Protein AF-0000000066328404 (afdb_homodimer)

Foldseek 3Di:
DVVVVVVVVVVVVVVVVVVVVVVVVVVVVVVVVVVVVVVVVVVVVVVVVVVVVVVVVVVVVVVVVVVVCVVVVVVD/DVVVVVVVVVVVVVVVVVVVVVVVVVVVVVVVVVVVVVVVVVVVVVVVVVVVVVVVVVVVVVVVVVVVVVVVVVVD

Structure (mmCIF, N/CA/C/O backbone):
data_AF-0000000066328404-model_v1
#
loop_
_entity.id
_entity.type
_entity.pdbx_description
1 polymer 'DUF904 domain-containing protein'
#
loop_
_atom_site.group_PDB
_atom_site.id
_atom_site.type_symbol
_atom_site.label_atom_id
_atom_site.label_alt_id
_atom_site.label_comp_id
_atom_site.label_asym_id
_atom_site.label_entity_id
_atom_site.label_seq_id
_atom_site.pdbx_PDB_ins_code
_atom_site.Cartn_x
_atom_site.Cartn_y
_atom_site.Cartn_z
_atom_site.occupancy
_atom_site.B_iso_or_equiv
_atom_site.auth_seq_id
_atom_site.auth_comp_id
_atom_site.auth_asym_id
_atom_site.auth_atom_id
_atom_site.pdbx_PDB_model_num
ATOM 1 N N . MET A 1 1 ? 5.953 53.781 26.922 1 71.31 1 MET A N 1
ATOM 2 C CA . MET A 1 1 ? 5.375 53.75 25.578 1 71.31 1 MET A CA 1
ATOM 3 C C . MET A 1 1 ? 6.254 52.938 24.625 1 71.31 1 MET A C 1
ATOM 5 O O . MET A 1 1 ? 5.766 52.062 23.922 1 71.31 1 MET A O 1
ATOM 9 N N . MET A 1 2 ? 7.602 53 24.656 1 80.44 2 MET A N 1
ATOM 10 C CA . MET A 1 2 ? 8.539 52.312 23.766 1 80.44 2 MET A CA 1
ATOM 11 C C . MET A 1 2 ? 8.555 50.812 24.047 1 80.44 2 MET A C 1
ATOM 13 O O . MET A 1 2 ? 8.57 50 23.109 1 80.44 2 MET A O 1
ATOM 17 N N . GLN A 1 3 ? 8.359 50.438 25.281 1 86.38 3 GLN A N 1
ATOM 18 C CA . GLN A 1 3 ? 8.398 49.031 25.672 1 86.38 3 GLN A CA 1
ATOM 19 C C . GLN A 1 3 ? 7.168 48.281 25.172 1 86.38 3 GLN A C 1
ATOM 21 O O . GLN A 1 3 ? 7.27 47.125 24.734 1 86.38 3 GLN A O 1
ATOM 26 N N . SER A 1 4 ? 6.113 49.062 25.094 1 86.69 4 SER A N 1
ATOM 27 C CA . SER A 1 4 ? 4.859 48.469 24.656 1 86.69 4 SER A CA 1
ATOM 28 C C . SER A 1 4 ? 4.859 48.25 23.141 1 86.69 4 SER A C 1
ATOM 30 O O . SER A 1 4 ? 4.363 47.219 22.672 1 86.69 4 SER A O 1
ATOM 32 N N . LEU A 1 5 ? 5.422 49.125 22.469 1 89.12 5 LEU A N 1
ATOM 33 C CA . LEU A 1 5 ? 5.512 49 21.016 1 89.12 5 LEU A CA 1
ATOM 34 C C . LEU A 1 5 ? 6.418 47.844 20.625 1 89.12 5 LEU A C 1
ATOM 36 O O . LEU A 1 5 ? 6.133 47.125 19.656 1 89.12 5 LEU A O 1
ATOM 40 N N . SER A 1 6 ? 7.492 47.625 21.391 1 90.25 6 SER A N 1
ATOM 41 C CA . SER A 1 6 ? 8.414 46.5 21.172 1 90.25 6 SER A CA 1
ATOM 42 C C . SER A 1 6 ? 7.73 45.156 21.391 1 90.25 6 SER A C 1
ATOM 44 O O . SER A 1 6 ? 7.895 44.25 20.594 1 90.25 6 SER A O 1
ATOM 46 N N . LEU A 1 7 ? 6.934 45.094 22.438 1 94.75 7 LEU A N 1
ATOM 47 C CA . LEU A 1 7 ? 6.207 43.844 22.75 1 94.75 7 LEU A CA 1
ATOM 48 C C . LEU A 1 7 ? 5.16 43.562 21.688 1 94.75 7 LEU A C 1
ATOM 50 O O . LEU A 1 7 ? 4.957 42.406 21.328 1 94.75 7 LEU A O 1
ATOM 54 N N . LEU A 1 8 ? 4.5 44.625 21.188 1 93.5 8 LEU A N 1
ATOM 55 C CA . LEU A 1 8 ? 3.514 44.469 20.125 1 93.5 8 LEU A CA 1
ATOM 56 C C . LEU A 1 8 ? 4.16 43.938 18.844 1 93.5 8 LEU A C 1
ATOM 58 O O . LEU A 1 8 ? 3.588 43.062 18.188 1 93.5 8 LEU A O 1
ATOM 62 N N . ASN A 1 9 ? 5.332 44.406 18.547 1 95.5 9 ASN A N 1
ATOM 63 C CA . ASN A 1 9 ? 6.07 43.938 17.375 1 95.5 9 ASN A CA 1
ATOM 64 C C . ASN A 1 9 ? 6.477 42.469 17.531 1 95.5 9 ASN A C 1
ATOM 66 O O . ASN A 1 9 ? 6.387 41.688 16.578 1 95.5 9 ASN A O 1
ATOM 70 N N . GLN A 1 10 ? 6.891 42.125 18.734 1 96.75 10 GLN A N 1
ATOM 71 C CA . GLN A 1 10 ? 7.277 40.75 19.016 1 96.75 10 GLN A CA 1
ATOM 72 C C . GLN A 1 10 ? 6.074 39.812 18.922 1 96.75 10 GLN A C 1
ATOM 74 O O . GLN A 1 10 ? 6.188 38.688 18.391 1 96.75 10 GLN A O 1
ATOM 79 N N . LEU A 1 11 ? 4.969 40.281 19.453 1 96.62 11 LEU A N 1
ATOM 80 C CA . LEU A 1 11 ? 3.732 39.5 19.359 1 96.62 11 LEU A CA 1
ATOM 81 C C . LEU A 1 11 ? 3.342 39.281 17.891 1 96.62 11 LEU A C 1
ATOM 83 O O . LEU A 1 11 ? 2.979 38.156 17.5 1 96.62 11 LEU A O 1
ATOM 87 N N . GLY A 1 12 ? 3.381 40.312 17.125 1 96.88 12 GLY A N 1
ATOM 88 C CA . GLY A 1 12 ? 3.115 40.219 15.695 1 96.88 12 GLY A CA 1
ATOM 89 C C . GLY A 1 12 ? 3.982 39.188 15 1 96.88 12 GLY A C 1
ATOM 90 O O . GLY A 1 12 ? 3.48 38.375 14.227 1 96.88 12 GLY A O 1
ATOM 91 N N . ALA A 1 13 ? 5.258 39.156 15.312 1 97.75 13 ALA A N 1
ATOM 92 C CA . ALA A 1 13 ? 6.199 38.188 14.734 1 97.75 13 ALA A CA 1
ATOM 93 C C . ALA A 1 13 ? 5.852 36.781 15.133 1 97.75 13 ALA A C 1
ATOM 95 O O . ALA A 1 13 ? 5.949 35.844 14.32 1 97.75 13 ALA A O 1
ATOM 96 N N . LYS A 1 14 ? 5.449 36.562 16.375 1 98.25 14 LYS A N 1
ATOM 97 C CA . LYS A 1 14 ? 5.082 35.219 16.859 1 98.25 14 LYS A CA 1
ATOM 98 C C . LYS A 1 14 ? 3.807 34.719 16.188 1 98.25 14 LYS A C 1
ATOM 100 O O . LYS A 1 14 ? 3.68 33.531 15.898 1 98.25 14 LYS A O 1
ATOM 105 N N . ILE A 1 15 ? 2.834 35.625 15.945 1 98.5 15 ILE A N 1
ATOM 106 C CA . ILE A 1 15 ? 1.614 35.281 15.227 1 98.5 15 ILE A CA 1
ATOM 107 C C . ILE A 1 15 ? 1.955 34.875 13.789 1 98.5 15 ILE A C 1
ATOM 109 O O . ILE A 1 15 ? 1.427 33.875 13.273 1 98.5 15 ILE A O 1
ATOM 113 N N . ASP A 1 16 ? 2.84 35.562 13.172 1 98.19 16 ASP A N 1
ATOM 114 C CA . ASP A 1 16 ? 3.287 35.219 11.828 1 98.19 16 ASP A CA 1
ATOM 115 C C . ASP A 1 16 ? 3.9 33.844 11.805 1 98.19 16 ASP A C 1
ATOM 117 O O . ASP A 1 16 ? 3.674 33.062 10.859 1 98.19 16 ASP A O 1
ATOM 121 N N . GLU A 1 17 ? 4.66 33.5 12.789 1 98.5 17 GLU A N 1
ATOM 122 C CA . GLU A 1 17 ? 5.262 32.156 12.906 1 98.5 17 GLU A CA 1
ATOM 123 C C . GLU A 1 17 ? 4.195 31.078 13.008 1 98.5 17 GLU A C 1
ATOM 125 O O . GLU A 1 17 ? 4.324 30.016 12.406 1 98.5 17 GLU A O 1
ATOM 130 N N . LEU A 1 18 ? 3.154 31.297 13.773 1 98.62 18 LEU A N 1
ATOM 131 C CA . LEU A 1 18 ? 2.049 30.359 13.898 1 98.62 18 LEU A CA 1
ATOM 132 C C . LEU A 1 18 ? 1.368 30.141 12.555 1 98.62 18 LEU A C 1
ATOM 134 O O . LEU A 1 18 ? 1.076 29 12.18 1 98.62 18 LEU A O 1
ATOM 138 N N . ILE A 1 19 ? 1.145 31.188 11.828 1 98.62 19 ILE A N 1
ATOM 139 C CA . ILE A 1 19 ? 0.487 31.125 10.523 1 98.62 19 ILE A CA 1
ATOM 140 C C . ILE A 1 19 ? 1.339 30.328 9.547 1 98.62 19 ILE A C 1
ATOM 142 O O . ILE A 1 19 ? 0.822 29.469 8.812 1 98.62 19 ILE A O 1
ATOM 146 N N . GLU A 1 20 ? 2.605 30.547 9.57 1 98.62 20 GLU A N 1
ATOM 147 C CA . GLU A 1 20 ? 3.52 29.812 8.703 1 98.62 20 GLU A CA 1
ATOM 148 C C . GLU A 1 20 ? 3.525 28.328 9.039 1 98.62 20 GLU A C 1
ATOM 150 O O . GLU A 1 20 ? 3.564 27.484 8.148 1 98.62 20 GLU A O 1
ATOM 155 N N . LYS A 1 21 ? 3.473 27.984 10.266 1 98.75 21 LYS A N 1
ATOM 156 C CA . LYS A 1 21 ? 3.439 26.594 10.703 1 98.75 21 LYS A CA 1
ATOM 157 C C . LYS A 1 21 ? 2.174 25.891 10.211 1 98.75 21 LYS A C 1
ATOM 159 O O . LYS A 1 21 ? 2.23 24.75 9.727 1 98.75 21 LYS A O 1
ATOM 164 N N . ILE A 1 22 ? 1.142 26.562 10.328 1 98.75 22 ILE A N 1
ATOM 165 C CA . ILE A 1 22 ? -0.14 26.031 9.875 1 98.75 22 ILE A CA 1
ATOM 166 C C . ILE A 1 22 ? -0.08 25.734 8.383 1 98.75 22 ILE A C 1
ATOM 168 O O . ILE A 1 22 ? -0.511 24.672 7.934 1 98.75 22 ILE A O 1
ATOM 172 N N . LYS A 1 23 ? 0.459 26.641 7.641 1 98.75 23 LYS A N 1
ATOM 173 C CA . LYS A 1 23 ? 0.566 26.484 6.191 1 98.75 23 LYS A CA 1
ATOM 174 C C . LYS A 1 23 ? 1.46 25.297 5.832 1 98.75 23 LYS A C 1
ATOM 176 O O . LYS A 1 23 ? 1.129 24.516 4.941 1 98.75 23 LYS A O 1
ATOM 181 N N . LYS A 1 24 ? 2.531 25.203 6.496 1 98.75 24 LYS A N 1
ATOM 182 C CA . LYS A 1 24 ? 3.463 24.109 6.262 1 98.75 24 LYS A CA 1
ATOM 183 C C . LYS A 1 24 ? 2.814 22.75 6.574 1 98.75 24 LYS A C 1
ATOM 185 O O . LYS A 1 24 ? 2.961 21.797 5.812 1 98.75 24 LYS A O 1
ATOM 190 N N . GLN A 1 25 ? 2.137 22.703 7.699 1 98.5 25 GLN A N 1
ATOM 191 C CA . GLN A 1 25 ? 1.449 21.469 8.094 1 98.5 25 GLN A CA 1
ATOM 192 C C . GLN A 1 25 ? 0.358 21.109 7.09 1 98.5 25 GLN A C 1
ATOM 194 O O . GLN A 1 25 ? 0.14 19.922 6.801 1 98.5 25 GLN A O 1
ATOM 199 N N . GLU A 1 26 ? -0.287 22.109 6.59 1 98.56 26 GLU A N 1
ATOM 200 C CA . GLU A 1 26 ? -1.32 21.891 5.582 1 98.56 26 GLU A CA 1
ATOM 201 C C . GLU A 1 26 ? -0.729 21.281 4.312 1 98.56 26 GLU A C 1
ATOM 203 O O . GLU A 1 26 ? -1.31 20.359 3.729 1 98.56 26 GLU A O 1
ATOM 208 N N . GLU A 1 27 ? 0.4 21.766 3.916 1 98.62 27 GLU A N 1
ATOM 209 C CA . GLU A 1 27 ? 1.091 21.234 2.744 1 98.62 27 GLU A CA 1
ATOM 210 C C . GLU A 1 27 ? 1.524 19.781 2.965 1 98.62 27 GLU A C 1
ATOM 212 O O . GLU A 1 27 ? 1.359 18.938 2.084 1 98.62 27 GLU A O 1
ATOM 217 N N . GLU A 1 28 ? 2.055 19.516 4.082 1 98.56 28 GLU A N 1
ATOM 218 C CA . GLU A 1 28 ? 2.48 18.172 4.422 1 98.56 28 GLU A CA 1
ATOM 219 C C . GLU A 1 28 ? 1.292 17.203 4.484 1 98.56 28 GLU A C 1
ATOM 221 O O . GLU A 1 28 ? 1.371 16.078 4.004 1 98.56 28 GLU A O 1
ATOM 226 N N . LEU A 1 29 ? 0.264 17.688 5.059 1 98.62 29 LEU A N 1
ATOM 227 C CA . LEU A 1 29 ? -0.963 16.906 5.129 1 98.62 29 LEU A CA 1
ATOM 228 C C . LEU A 1 29 ? -1.454 16.531 3.732 1 98.62 29 LEU A C 1
ATOM 230 O O . LEU A 1 29 ? -1.773 15.367 3.467 1 98.62 29 LEU A O 1
ATOM 234 N N . ASN A 1 30 ? -1.479 17.484 2.891 1 98.56 30 ASN A N 1
ATOM 235 C CA . ASN A 1 30 ? -1.939 17.25 1.525 1 98.56 30 ASN A CA 1
ATOM 236 C C . ASN A 1 30 ? -1.048 16.25 0.795 1 98.56 30 ASN A C 1
ATOM 238 O O . ASN A 1 30 ? -1.544 15.367 0.089 1 98.56 30 ASN A O 1
ATOM 242 N N . ALA A 1 31 ? 0.223 16.328 1.008 1 98.44 31 ALA A N 1
ATOM 243 C CA . ALA A 1 31 ? 1.173 15.414 0.386 1 98.44 31 ALA A CA 1
ATOM 244 C C . ALA A 1 31 ? 0.991 13.992 0.916 1 98.44 31 ALA A C 1
ATOM 246 O O . ALA A 1 31 ? 0.987 13.031 0.144 1 98.44 31 ALA A O 1
ATOM 247 N N . LEU A 1 32 ? 0.783 13.844 2.148 1 98.38 32 LEU A N 1
ATOM 248 C CA . LEU A 1 32 ? 0.618 12.539 2.783 1 98.38 32 LEU A CA 1
ATOM 249 C C . LEU A 1 32 ? -0.712 11.906 2.389 1 98.38 32 LEU A C 1
ATOM 251 O O . LEU A 1 32 ? -0.796 10.688 2.209 1 98.38 32 LEU A O 1
ATOM 255 N N . ARG A 1 33 ? -1.697 12.734 2.297 1 98.62 33 ARG A N 1
ATOM 256 C CA . ARG A 1 33 ? -2.998 12.234 1.859 1 98.62 33 ARG A CA 1
ATOM 257 C C . ARG A 1 33 ? -2.922 11.672 0.445 1 98.62 33 ARG A C 1
ATOM 259 O O . ARG A 1 33 ? -3.48 10.609 0.163 1 98.62 33 ARG A O 1
ATOM 266 N N . GLN A 1 34 ? -2.227 12.352 -0.401 1 98.38 34 GLN A N 1
ATOM 267 C CA . GLN A 1 34 ? -2.031 11.891 -1.77 1 98.38 34 GLN A CA 1
ATOM 268 C C . GLN A 1 34 ? -1.234 10.586 -1.8 1 98.38 34 GLN A C 1
ATOM 270 O O . GLN A 1 34 ? -1.584 9.656 -2.525 1 98.38 34 GLN A O 1
ATOM 275 N N . ALA A 1 35 ? -0.208 10.555 -1.043 1 98.19 35 ALA A N 1
ATOM 276 C CA . ALA A 1 35 ? 0.611 9.352 -0.959 1 98.19 35 ALA A CA 1
ATOM 277 C C . ALA A 1 35 ? -0.206 8.164 -0.449 1 98.19 35 ALA A C 1
ATOM 279 O O . ALA A 1 35 ? -0.103 7.059 -0.979 1 98.19 35 ALA A O 1
ATOM 280 N N . ASN A 1 36 ? -0.933 8.445 0.577 1 98.44 36 ASN A N 1
ATOM 281 C CA . ASN A 1 36 ? -1.79 7.418 1.157 1 98.44 36 ASN A CA 1
ATOM 282 C C . ASN A 1 36 ? -2.777 6.863 0.133 1 98.44 36 ASN A C 1
ATOM 284 O O . ASN A 1 36 ? -2.98 5.652 0.052 1 98.44 36 ASN A O 1
ATOM 288 N N . THR A 1 37 ? -3.373 7.738 -0.62 1 98.25 37 THR A N 1
ATOM 289 C CA . THR A 1 37 ? -4.297 7.336 -1.674 1 98.25 37 THR A CA 1
ATOM 290 C C . THR A 1 37 ? -3.592 6.457 -2.705 1 98.25 37 THR A C 1
ATOM 292 O O . THR A 1 37 ? -4.109 5.406 -3.092 1 98.25 37 THR A O 1
ATOM 295 N N . THR A 1 38 ? -2.416 6.848 -3.139 1 98.44 38 THR A N 1
ATOM 296 C CA . THR A 1 38 ? -1.636 6.117 -4.129 1 98.44 38 THR A CA 1
ATOM 297 C C . THR A 1 38 ? -1.247 4.738 -3.598 1 98.44 38 THR A C 1
ATOM 299 O O . THR A 1 38 ? -1.403 3.732 -4.293 1 98.44 38 THR A O 1
ATOM 302 N N . LEU A 1 39 ? -0.815 4.641 -2.393 1 98.44 39 LEU A N 1
ATOM 303 C CA . LEU A 1 39 ? -0.384 3.391 -1.782 1 98.44 39 LEU A CA 1
ATOM 304 C C . LEU A 1 39 ? -1.559 2.432 -1.621 1 98.44 39 LEU A C 1
ATOM 306 O O . LEU A 1 39 ? -1.412 1.224 -1.824 1 98.44 39 LEU A O 1
ATOM 310 N N . ASN A 1 40 ? -2.652 2.961 -1.27 1 98.31 40 ASN A N 1
ATOM 311 C CA . ASN A 1 40 ? -3.852 2.139 -1.142 1 98.31 40 ASN A CA 1
ATOM 312 C C . ASN A 1 40 ? -4.262 1.533 -2.48 1 98.31 40 ASN A C 1
ATOM 314 O O . ASN A 1 40 ? -4.605 0.352 -2.553 1 98.31 40 ASN A O 1
ATOM 318 N N . ALA A 1 41 ? -4.281 2.293 -3.551 1 98.56 41 ALA A N 1
ATOM 319 C CA . ALA A 1 41 ? -4.613 1.817 -4.891 1 98.56 41 ALA A CA 1
ATOM 320 C C . ALA A 1 41 ? -3.65 0.721 -5.34 1 98.56 41 ALA A C 1
ATOM 322 O O . ALA A 1 41 ? -4.066 -0.282 -5.922 1 98.56 41 ALA A O 1
ATOM 323 N N . GLN A 1 42 ? -2.389 0.898 -5.062 1 98.62 42 GLN A N 1
ATOM 324 C CA . GLN A 1 42 ? -1.376 -0.1 -5.391 1 98.62 42 GLN A CA 1
ATOM 325 C C . GLN A 1 42 ? -1.615 -1.398 -4.625 1 98.62 42 GLN A C 1
ATOM 327 O O . GLN A 1 42 ? -1.494 -2.488 -5.188 1 98.62 42 GLN A O 1
ATOM 332 N N . ASN A 1 43 ? -1.905 -1.229 -3.373 1 98.62 43 ASN A N 1
ATOM 333 C CA . ASN A 1 43 ? -2.221 -2.379 -2.533 1 98.62 43 ASN A CA 1
ATOM 334 C C . ASN A 1 43 ? -3.396 -3.176 -3.092 1 98.62 43 ASN A C 1
ATOM 336 O O . ASN A 1 43 ? -3.35 -4.406 -3.146 1 98.62 43 ASN A O 1
ATOM 340 N N . GLU A 1 44 ? -4.367 -2.525 -3.504 1 98.62 44 GLU A N 1
ATOM 341 C CA . GLU A 1 44 ? -5.547 -3.174 -4.07 1 98.62 44 GLU A CA 1
ATOM 342 C C . GLU A 1 44 ? -5.223 -3.857 -5.395 1 98.62 44 GLU A C 1
ATOM 344 O O . GLU A 1 44 ? -5.699 -4.961 -5.664 1 98.62 44 GLU A O 1
ATOM 349 N N . GLU A 1 45 ? -4.469 -3.219 -6.223 1 98.75 45 GLU A N 1
ATOM 350 C CA . GLU A 1 45 ? -4.02 -3.799 -7.488 1 98.75 45 GLU A CA 1
ATOM 351 C C . GLU A 1 45 ? -3.223 -5.078 -7.254 1 98.75 45 GLU A C 1
ATOM 353 O O . GLU A 1 45 ? -3.408 -6.07 -7.961 1 98.75 45 GLU A O 1
ATOM 358 N N . LYS A 1 46 ? -2.42 -5.016 -6.289 1 98.81 46 LYS A N 1
ATOM 359 C CA . LYS A 1 46 ? -1.598 -6.188 -5.988 1 98.81 46 LYS A CA 1
ATOM 360 C C . LYS A 1 46 ? -2.443 -7.32 -5.422 1 98.81 46 LYS A C 1
ATOM 362 O O . LYS A 1 46 ? -2.178 -8.492 -5.691 1 98.81 46 LYS A O 1
ATOM 367 N N . ASP A 1 47 ? -3.418 -6.988 -4.613 1 98.81 47 ASP A N 1
ATOM 368 C CA . ASP A 1 47 ? -4.375 -7.992 -4.16 1 98.81 47 ASP A CA 1
ATOM 369 C C . ASP A 1 47 ? -5.039 -8.688 -5.348 1 98.81 47 ASP A C 1
ATOM 371 O O . ASP A 1 47 ? -5.207 -9.914 -5.34 1 98.81 47 ASP A O 1
ATOM 375 N N . ILE A 1 48 ? -5.418 -7.922 -6.285 1 98.88 48 ILE A N 1
ATOM 376 C CA . ILE A 1 48 ? -6.055 -8.461 -7.48 1 98.88 48 ILE A CA 1
ATOM 377 C C . ILE A 1 48 ? -5.078 -9.375 -8.219 1 98.88 48 ILE A C 1
ATOM 379 O O . ILE A 1 48 ? -5.438 -10.477 -8.633 1 98.88 48 ILE A O 1
ATOM 383 N N . GLN A 1 49 ? -3.885 -8.945 -8.375 1 98.75 49 GLN A N 1
ATOM 384 C CA . GLN A 1 49 ? -2.855 -9.742 -9.031 1 98.75 49 GLN A CA 1
ATOM 385 C C . GLN A 1 49 ? -2.625 -11.062 -8.297 1 98.75 49 GLN A C 1
ATOM 387 O O . GLN A 1 49 ? -2.516 -12.117 -8.922 1 98.75 49 GLN A O 1
ATOM 392 N N . ILE A 1 50 ? -2.529 -11.094 -7.051 1 98.94 50 ILE A N 1
ATOM 393 C CA . ILE A 1 50 ? -2.314 -12.273 -6.219 1 98.94 50 ILE A CA 1
ATOM 394 C C . ILE A 1 50 ? -3.465 -13.258 -6.418 1 98.94 50 ILE A C 1
ATOM 396 O O . ILE A 1 50 ? -3.24 -14.461 -6.574 1 98.94 50 ILE A O 1
ATOM 400 N N . ALA A 1 51 ? -4.605 -12.695 -6.418 1 98.81 51 ALA A N 1
ATOM 401 C CA . ALA A 1 51 ? -5.773 -13.547 -6.633 1 98.81 51 ALA A CA 1
ATOM 402 C C . ALA A 1 51 ? -5.715 -14.227 -7.996 1 98.81 51 ALA A C 1
ATOM 404 O O . ALA A 1 51 ? -6.004 -15.422 -8.117 1 98.81 51 ALA A O 1
ATOM 405 N N . ILE A 1 52 ? -5.371 -13.508 -9 1 98.81 52 ILE A N 1
ATOM 406 C CA . ILE A 1 52 ? -5.25 -14.031 -10.359 1 98.81 52 ILE A CA 1
ATOM 407 C C . ILE A 1 52 ? -4.199 -15.133 -10.398 1 98.81 52 ILE A C 1
ATOM 409 O O . ILE A 1 52 ? -4.418 -16.188 -11 1 98.81 52 ILE A O 1
ATOM 413 N N . LEU A 1 53 ? -3.117 -14.945 -9.758 1 98.75 53 LEU A N 1
ATOM 414 C CA . LEU A 1 53 ? -2.027 -15.914 -9.727 1 98.75 53 LEU A CA 1
ATOM 415 C C . LEU A 1 53 ? -2.453 -17.188 -9.008 1 98.75 53 LEU A C 1
ATOM 417 O O . LEU A 1 53 ? -2.127 -18.297 -9.445 1 98.75 53 LEU A O 1
ATOM 421 N N . TYR A 1 54 ? -3.188 -17.031 -7.941 1 98.75 54 TYR A N 1
ATOM 422 C CA . TYR A 1 54 ? -3.701 -18.188 -7.23 1 98.75 54 TYR A CA 1
ATOM 423 C C . TYR A 1 54 ? -4.664 -18.984 -8.109 1 98.75 54 TYR A C 1
ATOM 425 O O . TYR A 1 54 ? -4.648 -20.219 -8.102 1 98.75 54 TYR A O 1
ATOM 433 N N . ASP A 1 55 ? -5.469 -18.312 -8.82 1 98.69 55 ASP A N 1
ATOM 434 C CA . ASP A 1 55 ? -6.398 -18.984 -9.727 1 98.69 55 ASP A CA 1
ATOM 435 C C . ASP A 1 55 ? -5.652 -19.766 -10.812 1 98.69 55 ASP A C 1
ATOM 437 O O . ASP A 1 55 ? -6.02 -20.891 -11.133 1 98.69 55 ASP A O 1
ATOM 441 N N . GLU A 1 56 ? -4.668 -19.156 -11.344 1 98.5 56 GLU A N 1
ATOM 442 C CA . GLU A 1 56 ? -3.844 -19.812 -12.359 1 98.5 56 GLU A CA 1
ATOM 443 C C . GLU A 1 56 ? -3.146 -21.047 -11.789 1 98.5 56 GLU A C 1
ATOM 445 O O . GLU A 1 56 ? -3.111 -22.094 -12.438 1 98.5 56 GLU A O 1
ATOM 450 N N . LEU A 1 57 ? -2.604 -20.938 -10.648 1 98.44 57 LEU A N 1
ATOM 451 C CA . LEU A 1 57 ? -1.951 -22.062 -9.984 1 98.44 57 LEU A CA 1
ATOM 452 C C . LEU A 1 57 ? -2.938 -23.203 -9.75 1 98.44 57 LEU A C 1
ATOM 454 O O . LEU A 1 57 ? -2.623 -24.375 -10.008 1 98.44 57 LEU A O 1
ATOM 458 N N . SER A 1 58 ? -4.047 -22.781 -9.289 1 98.5 58 SER A N 1
ATOM 459 C CA . SER A 1 58 ? -5.086 -23.766 -9.016 1 98.5 58 SER A CA 1
ATOM 460 C C . SER A 1 58 ? -5.516 -24.484 -10.289 1 98.5 58 SER A C 1
ATOM 462 O O . SER A 1 58 ? -5.691 -25.703 -10.289 1 98.5 58 SER A O 1
ATOM 464 N N . ALA A 1 59 ? -5.715 -23.766 -11.344 1 97.81 59 ALA A N 1
ATOM 465 C CA . ALA A 1 59 ? -6.094 -24.344 -12.633 1 97.81 59 ALA A CA 1
ATOM 466 C C . ALA A 1 59 ? -5.023 -25.312 -13.141 1 97.81 59 ALA A C 1
ATOM 468 O O . ALA A 1 59 ? -5.34 -26.391 -13.648 1 97.81 59 ALA A O 1
ATOM 469 N N . LYS A 1 60 ? -3.783 -24.953 -12.984 1 97.38 60 LYS A N 1
ATOM 470 C CA . LYS A 1 60 ? -2.678 -25.812 -13.391 1 97.38 60 LYS A CA 1
ATOM 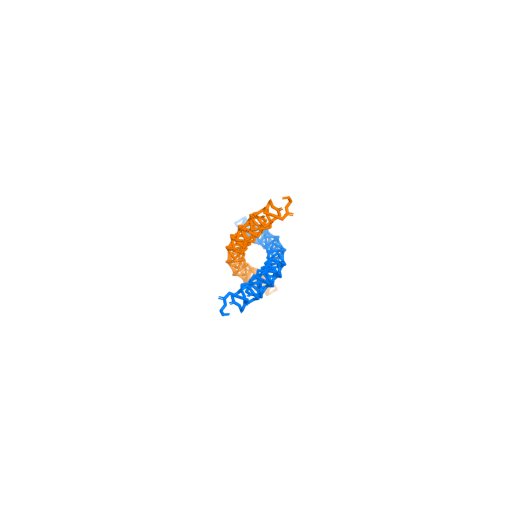471 C C . LYS A 1 60 ? -2.643 -27.094 -12.562 1 97.38 60 LYS A C 1
ATOM 473 O O . LYS A 1 60 ? -2.398 -28.188 -13.094 1 97.38 60 LYS A O 1
ATOM 478 N N . ASP A 1 61 ? -2.842 -26.953 -11.289 1 98 61 ASP A N 1
ATOM 479 C CA . ASP A 1 61 ? -2.857 -28.109 -10.391 1 98 61 ASP A CA 1
ATOM 480 C C . ASP A 1 61 ? -3.992 -29.062 -10.75 1 98 61 ASP A C 1
ATOM 482 O O . ASP A 1 61 ? -3.812 -30.281 -10.734 1 98 61 ASP A O 1
ATOM 486 N N . LYS A 1 62 ? -5.117 -28.531 -11.086 1 98.38 62 LYS A N 1
ATOM 487 C CA . LYS A 1 62 ? -6.254 -29.359 -11.508 1 98.38 62 LYS A CA 1
ATOM 488 C C . LYS A 1 62 ? -5.957 -30.078 -12.828 1 98.38 62 LYS A C 1
ATOM 490 O O . LYS A 1 62 ? -6.332 -31.234 -13.008 1 98.38 62 LYS A O 1
ATOM 495 N N . GLY A 1 63 ? -5.344 -29.312 -13.703 1 98.12 63 GLY A N 1
ATOM 496 C CA . GLY A 1 63 ? -4.918 -29.938 -14.953 1 98.12 63 GLY A CA 1
ATOM 497 C C . GLY A 1 63 ? -3.947 -31.078 -14.75 1 98.12 63 GLY A C 1
ATOM 498 O O . GLY A 1 63 ? -4.121 -32.156 -15.328 1 98.12 63 GLY A O 1
ATOM 499 N N . ILE A 1 64 ? -2.998 -30.906 -13.891 1 97.5 64 ILE A N 1
ATOM 500 C CA . ILE A 1 64 ? -1.988 -31.922 -13.586 1 97.5 64 ILE A CA 1
ATOM 501 C C . ILE A 1 64 ? -2.646 -33.125 -12.906 1 97.5 64 ILE A C 1
ATOM 503 O O . ILE A 1 64 ? -2.357 -34.25 -13.242 1 97.5 64 ILE A O 1
ATOM 507 N N . GLN A 1 65 ? -3.494 -32.844 -12.016 1 98.31 65 GLN A N 1
ATOM 508 C CA . GLN A 1 65 ? -4.223 -33.906 -11.344 1 98.31 65 GLN A CA 1
ATOM 509 C C . GLN A 1 65 ? -5.055 -34.719 -12.328 1 98.31 65 GLN A C 1
ATOM 511 O O . GLN A 1 65 ? -5.098 -35.938 -12.25 1 98.31 65 GLN A O 1
ATOM 516 N N . GLY A 1 66 ? -5.711 -34.031 -13.258 1 98.38 66 GLY A N 1
ATOM 517 C CA . GLY A 1 66 ? -6.473 -34.719 -14.289 1 98.38 66 GLY A CA 1
ATOM 518 C C . GLY A 1 66 ? -5.621 -35.625 -15.148 1 98.38 66 GLY A C 1
ATOM 519 O O . GLY A 1 66 ? -6.027 -36.75 -15.445 1 98.38 66 GLY A O 1
ATOM 520 N N . LEU A 1 67 ? -4.48 -35.25 -15.477 1 97.12 67 LEU A N 1
ATOM 521 C CA . LEU A 1 67 ? -3.549 -36.062 -16.25 1 97.12 67 LEU A CA 1
ATOM 522 C C . LEU A 1 67 ? -3.07 -37.25 -15.438 1 97.12 67 LEU A C 1
ATOM 524 O O . LEU A 1 67 ? -3.004 -38.375 -15.953 1 97.12 67 LEU A O 1
ATOM 528 N N . TYR A 1 68 ? -2.744 -36.969 -14.172 1 97.56 68 TYR A N 1
ATOM 529 C CA . TYR A 1 68 ? -2.336 -38.031 -13.258 1 97.56 68 TYR A CA 1
ATOM 530 C C . TYR A 1 68 ? -3.41 -39.094 -13.148 1 97.56 68 TYR A C 1
ATOM 532 O O . TYR A 1 68 ? -3.115 -40.312 -13.242 1 97.56 68 TYR A O 1
ATOM 540 N N . ASP A 1 69 ? -4.672 -38.719 -12.961 1 98.25 69 ASP A N 1
ATOM 541 C CA . ASP A 1 69 ? -5.789 -39.656 -12.812 1 98.25 69 ASP A CA 1
ATOM 542 C C . ASP A 1 69 ? -5.992 -40.469 -14.078 1 98.25 69 ASP A C 1
ATOM 544 O O . ASP A 1 69 ? -6.227 -41.688 -14.008 1 98.25 69 ASP A O 1
ATOM 548 N N . LYS A 1 70 ? -5.875 -39.844 -15.211 1 97.06 70 LYS A N 1
ATOM 549 C CA . LYS A 1 70 ? -6.035 -40.5 -16.5 1 97.06 70 LYS A CA 1
ATOM 550 C C . LYS A 1 70 ? -4.992 -41.594 -16.688 1 97.06 70 LYS A C 1
ATOM 552 O O . LYS A 1 70 ? -5.332 -42.719 -17.094 1 97.06 70 LYS A O 1
ATOM 557 N N . ILE A 1 71 ? -3.775 -41.375 -16.328 1 96.56 71 ILE A N 1
ATOM 558 C CA . ILE A 1 71 ? -2.682 -42.344 -16.484 1 96.56 71 ILE A CA 1
ATOM 559 C C . ILE A 1 71 ? -2.803 -43.438 -15.43 1 96.56 71 ILE A C 1
ATOM 561 O O . ILE A 1 71 ? -2.615 -44.625 -15.742 1 96.56 71 ILE A O 1
ATOM 565 N N . SER A 1 72 ? -3.145 -43.062 -14.328 1 97.5 72 SER A N 1
ATOM 566 C CA . SER A 1 72 ? -3.291 -44.031 -13.242 1 97.5 72 SER A CA 1
ATOM 567 C C . SER A 1 72 ? -4.391 -45.031 -13.539 1 97.5 72 SER A C 1
ATOM 569 O O . SER A 1 72 ? -4.23 -46.219 -13.266 1 97.5 72 SER A O 1
ATOM 571 N N . ASP A 1 73 ? -5.469 -44.438 -14.023 1 96.69 73 ASP A N 1
ATOM 572 C CA . ASP A 1 73 ? -6.594 -45.281 -14.383 1 96.69 73 ASP A CA 1
ATOM 573 C C . ASP A 1 73 ? -6.188 -46.312 -15.438 1 96.69 73 ASP A C 1
ATOM 575 O O . ASP A 1 73 ? -6.633 -47.469 -15.391 1 96.69 73 ASP A O 1
ATOM 579 N N . LEU A 1 74 ? -5.355 -46 -16.375 1 95.5 74 LEU A N 1
ATOM 580 C CA . LEU A 1 74 ? -4.914 -46.875 -17.453 1 95.5 74 LEU A CA 1
ATOM 581 C C . LEU A 1 74 ? -3.918 -47.938 -16.938 1 95.5 74 LEU A C 1
ATOM 583 O O . LEU A 1 74 ? -3.852 -49.031 -17.453 1 95.5 74 LEU A O 1
ATOM 587 N N . LEU A 1 75 ? -3.215 -47.656 -15.945 1 95.88 75 LEU A N 1
ATOM 588 C CA . LEU A 1 75 ? -2.158 -48.531 -15.43 1 95.88 75 LEU A CA 1
ATOM 589 C C . LEU A 1 75 ? -2.68 -49.406 -14.312 1 95.88 75 LEU A C 1
ATOM 591 O O . LEU A 1 75 ? -1.978 -50.344 -13.859 1 95.88 75 LEU A O 1
ATOM 595 N N . SER A 1 76 ? -3.879 -49.281 -13.852 1 90.75 76 SER A N 1
ATOM 596 C CA . SER A 1 76 ? -4.508 -50.156 -12.852 1 90.75 76 SER A CA 1
ATOM 597 C C . SER A 1 76 ? -5.297 -51.281 -13.5 1 90.75 76 SER A C 1
ATOM 599 O O . SER A 1 76 ? -5.707 -51.156 -14.656 1 90.75 76 SER A O 1
ATOM 601 N N . MET B 1 1 ? -10.555 53.219 26.406 1 70.69 1 MET B N 1
ATOM 602 C CA . MET B 1 1 ? -9.922 52.188 27.234 1 70.69 1 MET B CA 1
ATOM 603 C C . MET B 1 1 ? -10.703 50.875 27.141 1 70.69 1 MET B C 1
ATOM 605 O O . MET B 1 1 ? -10.125 49.844 26.875 1 70.69 1 MET B O 1
ATOM 609 N N . MET B 1 2 ? -12.078 50.875 27.141 1 79.75 2 MET B N 1
ATOM 610 C CA . MET B 1 2 ? -12.93 49.688 27.094 1 79.75 2 MET B CA 1
ATOM 611 C C . MET B 1 2 ? -12.852 49 25.734 1 79.75 2 MET B C 1
ATOM 613 O O . MET B 1 2 ? -12.766 47.75 25.656 1 79.75 2 MET B O 1
ATOM 617 N N . GLN B 1 3 ? -12.672 49.75 24.703 1 86.06 3 GLN B N 1
ATOM 618 C CA . GLN B 1 3 ? -12.625 49.219 23.344 1 86.06 3 GLN B CA 1
ATOM 619 C C . GLN B 1 3 ? -11.32 48.469 23.094 1 86.06 3 GLN B C 1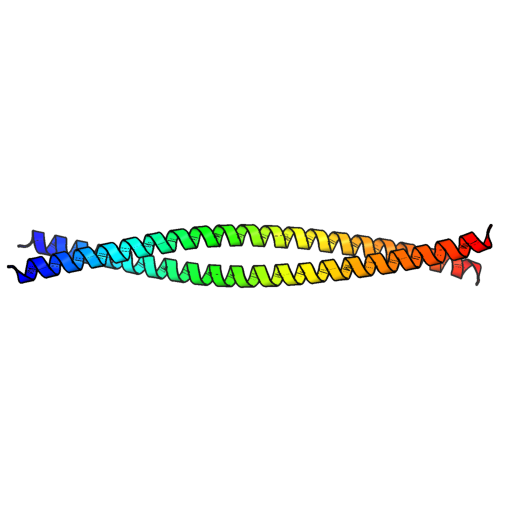
ATOM 621 O O . GLN B 1 3 ? -11.32 47.438 22.438 1 86.06 3 GLN B O 1
ATOM 626 N N . SER B 1 4 ? -10.32 48.969 23.797 1 86.62 4 SER B N 1
ATOM 627 C CA . SER B 1 4 ? -9.008 48.344 23.641 1 86.62 4 SER B CA 1
ATOM 628 C C . SER B 1 4 ? -8.938 47 24.359 1 86.62 4 SER B C 1
ATOM 630 O O . SER B 1 4 ? -8.344 46.062 23.859 1 86.62 4 SER B O 1
ATOM 632 N N . LEU B 1 5 ? -9.547 46.938 25.453 1 89.06 5 LEU B N 1
ATOM 633 C CA . LEU B 1 5 ? -9.57 45.719 26.219 1 89.06 5 LEU B CA 1
ATOM 634 C C . LEU B 1 5 ? -10.375 44.625 25.5 1 89.06 5 LEU B C 1
ATOM 636 O O . LEU B 1 5 ? -10 43.469 25.516 1 89.06 5 LEU B O 1
ATOM 640 N N . SER B 1 6 ? -11.445 45.031 24.828 1 90.19 6 SER B N 1
ATOM 641 C CA . SER B 1 6 ? -12.273 44.125 24.047 1 90.19 6 SER B CA 1
ATOM 642 C C . SER B 1 6 ? -11.5 43.531 22.875 1 90.19 6 SER B C 1
ATOM 644 O O . SER B 1 6 ? -11.57 42.344 22.609 1 90.19 6 SER B O 1
ATOM 646 N N . LEU B 1 7 ? -10.742 44.406 22.203 1 94.81 7 LEU B N 1
ATOM 647 C CA . LEU B 1 7 ? -9.945 43.969 21.062 1 94.81 7 LEU B CA 1
ATOM 648 C C . LEU B 1 7 ? -8.836 43 21.5 1 94.81 7 LEU B C 1
ATOM 650 O O . LEU B 1 7 ? -8.531 42.062 20.797 1 94.81 7 LEU B O 1
ATOM 654 N N . LEU B 1 8 ? -8.25 43.281 22.688 1 93.56 8 LEU B N 1
ATOM 655 C CA . LEU B 1 8 ? -7.207 42.438 23.234 1 93.56 8 LEU B CA 1
ATOM 656 C C . LEU B 1 8 ? -7.762 41.031 23.547 1 93.56 8 LEU B C 1
ATOM 658 O O . LEU B 1 8 ? -7.102 40.031 23.281 1 93.56 8 LEU B O 1
ATOM 662 N N . ASN B 1 9 ? -8.953 40.969 24.062 1 95.56 9 ASN B N 1
ATOM 663 C CA . ASN B 1 9 ? -9.602 39.719 24.359 1 95.56 9 ASN B CA 1
ATOM 664 C C . ASN B 1 9 ? -9.906 38.938 23.078 1 95.56 9 ASN B C 1
ATOM 666 O O . ASN B 1 9 ? -9.727 37.719 23.031 1 95.56 9 ASN B O 1
ATOM 670 N N . GLN B 1 10 ? -10.344 39.656 22.062 1 96.88 10 GLN B N 1
ATOM 671 C CA . GLN B 1 10 ? -10.641 39.031 20.781 1 96.88 10 GLN B CA 1
ATOM 672 C C . GLN B 1 10 ? -9.367 38.5 20.141 1 96.88 10 GLN B C 1
ATOM 674 O O . GLN B 1 10 ? -9.375 37.406 19.562 1 96.88 10 GLN B O 1
ATOM 679 N N . LEU B 1 11 ? -8.312 39.281 20.234 1 96.62 11 LEU B N 1
ATOM 680 C CA . LEU B 1 11 ? -7.02 38.812 19.719 1 96.62 11 LEU B CA 1
ATOM 681 C C . LEU B 1 11 ? -6.559 37.562 20.438 1 96.62 11 LEU B C 1
ATOM 683 O O . LEU B 1 11 ? -6.098 36.625 19.797 1 96.62 11 LEU B O 1
ATOM 687 N N . GLY B 1 12 ? -6.656 37.531 21.734 1 96.88 12 GLY B N 1
ATOM 688 C CA . GLY B 1 12 ? -6.332 36.375 22.516 1 96.88 12 GLY B CA 1
ATOM 689 C C . GLY B 1 12 ? -7.09 35.125 22.078 1 96.88 12 GLY B C 1
ATOM 690 O O . GLY B 1 12 ? -6.504 34.062 21.906 1 96.88 12 GLY B O 1
ATOM 691 N N . ALA B 1 13 ? -8.367 35.281 21.812 1 97.75 13 ALA B N 1
ATOM 692 C CA . ALA B 1 13 ? -9.211 34.156 21.359 1 97.75 13 ALA B CA 1
ATOM 693 C C . ALA B 1 13 ? -8.773 33.656 19.984 1 97.75 13 ALA B C 1
ATOM 695 O O . ALA B 1 13 ? -8.773 32.469 19.734 1 97.75 13 ALA B O 1
ATOM 696 N N . LYS B 1 14 ? -8.406 34.562 19.078 1 98.31 14 LYS B N 1
ATOM 697 C CA . LYS B 1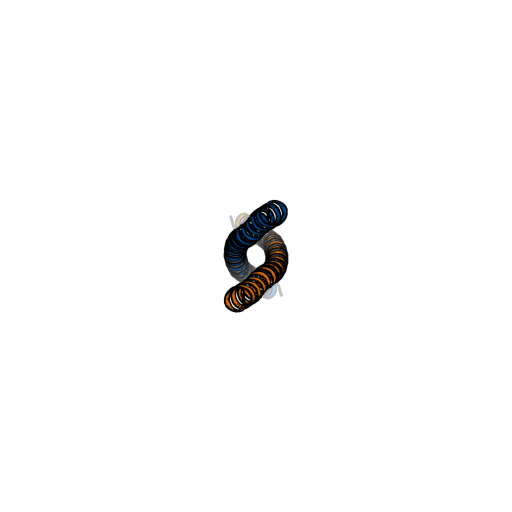 14 ? -7.961 34.188 17.75 1 98.31 14 LYS B CA 1
ATOM 698 C C . LYS B 1 14 ? -6.625 33.438 17.797 1 98.31 14 LYS B C 1
ATOM 700 O O . LYS B 1 14 ? -6.398 32.5 17.031 1 98.31 14 LYS B O 1
ATOM 705 N N . ILE B 1 15 ? -5.715 33.844 18.703 1 98.44 15 ILE B N 1
ATOM 706 C CA . ILE B 1 15 ? -4.445 33.156 18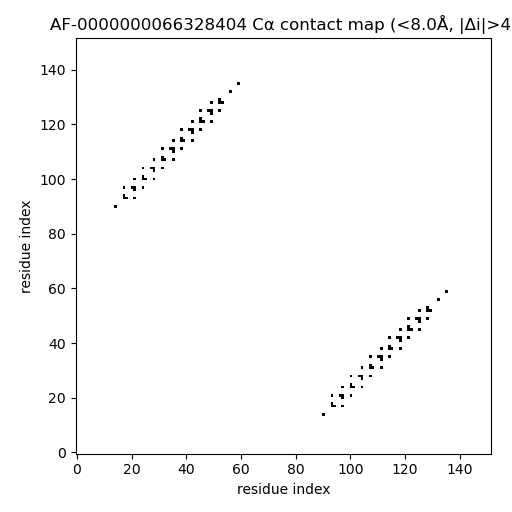.906 1 98.44 15 ILE B CA 1
ATOM 707 C C . ILE B 1 15 ? -4.703 31.75 19.422 1 98.44 15 ILE B C 1
ATOM 709 O O . ILE B 1 15 ? -4.082 30.781 18.969 1 98.44 15 ILE B O 1
ATOM 713 N N . ASP B 1 16 ? -5.613 31.625 20.344 1 98.19 16 ASP B N 1
ATOM 714 C CA . ASP B 1 16 ? -5.984 30.297 20.844 1 98.19 16 ASP B CA 1
ATOM 715 C C . ASP B 1 16 ? -6.488 29.391 19.734 1 98.19 16 ASP B C 1
ATOM 717 O O . ASP B 1 16 ? -6.172 28.203 19.688 1 98.19 16 ASP B O 1
ATOM 721 N N . GLU B 1 17 ? -7.258 29.922 18.828 1 98.5 17 GLU B N 1
ATOM 722 C CA . GLU B 1 17 ? -7.758 29.188 17.688 1 98.5 17 GLU B CA 1
ATOM 723 C C . GLU B 1 17 ? -6.617 28.703 16.797 1 98.5 17 GLU B C 1
ATOM 725 O O . GLU B 1 17 ? -6.645 27.562 16.297 1 98.5 17 GLU B O 1
ATOM 730 N N . LEU B 1 18 ? -5.625 29.516 16.562 1 98.69 18 LEU B N 1
ATOM 731 C CA . LEU B 1 18 ? -4.453 29.141 15.773 1 98.69 18 LEU B CA 1
ATOM 732 C C . LEU B 1 18 ? -3.713 27.984 16.438 1 98.69 18 LEU B C 1
ATOM 734 O O . LEU B 1 18 ? -3.322 27.031 15.758 1 98.69 18 LEU B O 1
ATOM 738 N N . ILE B 1 19 ? -3.549 28.031 17.703 1 98.62 19 ILE B N 1
ATOM 739 C CA . ILE B 1 19 ? -2.844 27.016 18.469 1 98.62 19 ILE B CA 1
ATOM 740 C C . ILE B 1 19 ? -3.598 25.688 18.375 1 98.62 19 ILE B C 1
ATOM 742 O O . ILE B 1 19 ? -2.99 24.641 18.156 1 98.62 19 ILE B O 1
ATOM 746 N N . GLU B 1 20 ? -4.875 25.75 18.5 1 98.62 20 GLU B N 1
ATOM 747 C CA . GLU B 1 20 ? -5.703 24.547 18.391 1 98.62 20 GLU B CA 1
ATOM 748 C C . GLU B 1 20 ? -5.605 23.938 17 1 98.62 20 GLU B C 1
ATOM 750 O O . GLU B 1 20 ? -5.551 22.703 16.859 1 98.62 20 GLU B O 1
ATOM 755 N N . LYS B 1 21 ? -5.559 24.703 15.992 1 98.75 21 LYS B N 1
ATOM 756 C CA . LYS B 1 21 ? -5.438 24.234 14.617 1 98.75 21 LYS B CA 1
ATOM 757 C C . LYS B 1 21 ? -4.109 23.516 14.398 1 98.75 21 LYS B C 1
ATOM 759 O O . LYS B 1 21 ? -4.062 22.453 13.781 1 98.75 21 LYS B O 1
ATOM 764 N N . ILE B 1 22 ? -3.139 24.094 14.914 1 98.75 22 ILE B N 1
ATOM 765 C CA . ILE B 1 22 ? -1.804 23.516 14.805 1 98.75 22 ILE B CA 1
ATOM 766 C C . ILE B 1 22 ? -1.785 22.125 15.469 1 98.75 22 ILE B C 1
ATOM 768 O O . ILE B 1 22 ? -1.26 21.172 14.898 1 98.75 22 ILE B O 1
ATOM 772 N N . LYS B 1 23 ? -2.369 22.047 16.609 1 98.75 23 LYS B N 1
ATOM 773 C CA . LYS B 1 23 ? -2.41 20.781 17.344 1 98.75 23 LYS B CA 1
ATOM 774 C C . LYS B 1 23 ? -3.199 19.719 16.578 1 98.75 23 LYS B C 1
ATOM 776 O O . LYS B 1 23 ? -2.779 18.562 16.5 1 98.75 23 LYS B O 1
ATOM 781 N N . LYS B 1 24 ? -4.277 20.109 16.062 1 98.75 24 LYS B N 1
ATOM 782 C CA . LYS B 1 24 ? -5.113 19.203 15.281 1 98.75 24 LYS B CA 1
ATOM 783 C C . LYS B 1 24 ? -4.371 18.688 14.047 1 98.75 24 LYS B C 1
ATOM 785 O O . LYS B 1 24 ? -4.414 17.5 13.734 1 98.75 24 LYS B O 1
ATOM 790 N N . GLN B 1 25 ? -3.725 19.609 13.359 1 98.5 25 GLN B N 1
ATOM 791 C CA . GLN B 1 25 ? -2.957 19.25 12.18 1 98.5 25 GLN B CA 1
ATOM 792 C C . GLN B 1 25 ? -1.81 18.297 12.539 1 98.5 25 GLN B C 1
ATOM 794 O O . GLN B 1 25 ? -1.494 17.391 11.773 1 98.5 25 GLN B O 1
ATOM 799 N N . GLU B 1 26 ? -1.229 18.547 13.656 1 98.5 26 GLU B N 1
ATOM 800 C CA . GLU B 1 26 ? -0.144 17.688 14.117 1 98.5 26 GLU B CA 1
ATOM 801 C C . GLU B 1 26 ? -0.639 16.266 14.375 1 98.5 26 GLU B C 1
ATOM 803 O O . GLU B 1 26 ? 0.031 15.297 14.023 1 98.5 26 GLU B O 1
ATOM 808 N N . GLU B 1 27 ? -1.779 16.156 14.953 1 98.62 27 GLU B N 1
ATOM 809 C CA . GLU B 1 27 ? -2.383 14.852 15.211 1 98.62 27 GLU B CA 1
ATOM 810 C C . GLU B 1 27 ? -2.715 14.133 13.906 1 98.62 27 GLU B C 1
ATOM 812 O O . GLU B 1 27 ? -2.455 12.938 13.766 1 98.62 27 GLU B O 1
ATOM 817 N N . GLU B 1 28 ? -3.27 14.82 13.008 1 98.56 28 GLU B N 1
ATOM 818 C CA . GLU B 1 28 ? -3.605 14.25 11.703 1 98.56 28 GLU B CA 1
ATOM 819 C C . GLU B 1 28 ? -2.352 13.82 10.953 1 98.56 28 GLU B C 1
ATOM 821 O O . GLU B 1 28 ? -2.33 12.75 10.336 1 98.56 28 GLU B O 1
ATOM 826 N N . LEU B 1 29 ? -1.39 14.641 11.039 1 98.62 29 LEU B N 1
ATOM 827 C CA . LEU B 1 29 ? -0.112 14.32 10.414 1 98.62 29 LEU B CA 1
ATOM 828 C C . LEU B 1 29 ? 0.456 13.023 10.977 1 98.62 29 LEU B C 1
ATOM 830 O O . LEU B 1 29 ? 0.873 12.141 10.219 1 98.62 29 LEU B O 1
ATOM 834 N N . ASN B 1 30 ? 0.448 12.914 12.234 1 98.56 30 ASN B N 1
ATOM 835 C CA . ASN B 1 30 ? 0.973 11.719 12.883 1 98.56 30 ASN B CA 1
ATOM 836 C C . ASN B 1 30 ? 0.184 10.477 12.492 1 98.56 30 ASN B C 1
ATOM 838 O O . ASN B 1 30 ? 0.767 9.422 12.227 1 98.56 30 ASN B O 1
ATOM 842 N N . ALA B 1 31 ? -1.093 10.594 12.375 1 98.44 31 ALA B N 1
ATOM 843 C CA . ALA B 1 31 ? -1.951 9.477 11.977 1 98.44 31 ALA B CA 1
ATOM 844 C C . ALA B 1 31 ? -1.688 9.07 10.531 1 98.44 31 ALA B C 1
ATOM 846 O O . ALA B 1 31 ? -1.592 7.879 10.227 1 98.44 31 ALA B O 1
ATOM 847 N N . LEU B 1 32 ? -1.505 9.992 9.688 1 98.38 32 LEU B N 1
ATOM 848 C CA . LEU B 1 32 ? -1.271 9.734 8.266 1 98.38 32 LEU B CA 1
ATOM 849 C C . LEU B 1 32 ? 0.113 9.133 8.047 1 98.38 32 LEU B C 1
ATOM 851 O O . LEU B 1 32 ? 0.289 8.266 7.188 1 98.38 32 LEU B O 1
ATOM 855 N N . ARG B 1 33 ? 1.031 9.617 8.805 1 98.62 33 ARG B N 1
ATOM 856 C CA . ARG B 1 33 ? 2.379 9.062 8.719 1 98.62 33 ARG B CA 1
ATOM 857 C C . ARG B 1 33 ? 2.391 7.586 9.117 1 98.62 33 ARG B C 1
ATOM 859 O O . ARG B 1 33 ? 3.033 6.766 8.453 1 98.62 33 ARG B O 1
ATOM 866 N N . GLN B 1 34 ? 1.672 7.273 10.133 1 98.44 34 GLN B N 1
ATOM 867 C CA . GLN B 1 34 ? 1.558 5.887 10.578 1 98.44 34 GLN B CA 1
ATOM 868 C C . GLN B 1 34 ? 0.854 5.035 9.523 1 98.44 34 GLN B C 1
ATOM 870 O O . GLN B 1 34 ? 1.29 3.918 9.234 1 98.44 34 GLN B O 1
ATOM 875 N N . ALA B 1 35 ? -0.191 5.547 9.016 1 98.19 35 ALA B N 1
ATOM 876 C CA . ALA B 1 35 ? -0.926 4.836 7.969 1 98.19 35 ALA B CA 1
ATOM 877 C C . ALA B 1 35 ? -0.047 4.59 6.746 1 98.19 35 ALA B C 1
ATOM 879 O O . ALA B 1 35 ? -0.055 3.498 6.176 1 98.19 35 ALA B O 1
ATOM 880 N N . ASN B 1 36 ? 0.631 5.633 6.383 1 98.38 36 ASN B N 1
ATOM 881 C CA . ASN B 1 36 ? 1.537 5.539 5.242 1 98.38 36 ASN B CA 1
ATOM 882 C C . ASN B 1 36 ? 2.592 4.457 5.453 1 98.38 36 ASN B C 1
ATOM 884 O O . ASN B 1 36 ? 2.877 3.676 4.539 1 98.38 36 ASN B O 1
ATOM 888 N N . THR B 1 37 ? 3.148 4.426 6.617 1 98.25 37 THR B N 1
ATOM 889 C CA . THR B 1 37 ? 4.133 3.408 6.961 1 98.25 37 THR B CA 1
ATOM 890 C C . THR B 1 37 ? 3.525 2.012 6.855 1 98.25 37 THR B C 1
ATOM 892 O O . THR B 1 37 ? 4.125 1.11 6.27 1 98.25 37 THR B O 1
ATOM 895 N N . THR B 1 38 ? 2.342 1.812 7.395 1 98.44 38 THR B N 1
ATOM 896 C CA . THR B 1 38 ? 1.647 0.528 7.379 1 98.44 38 THR B CA 1
ATOM 897 C C . THR B 1 38 ? 1.338 0.099 5.945 1 98.44 38 THR B C 1
ATOM 899 O O . THR B 1 38 ? 1.588 -1.047 5.566 1 98.44 38 THR B O 1
ATOM 902 N N . LEU B 1 39 ? 0.873 0.959 5.125 1 98.44 39 LEU B N 1
ATOM 903 C CA . LEU B 1 39 ? 0.51 0.667 3.742 1 98.44 39 LEU B CA 1
ATOM 904 C C . LEU B 1 39 ? 1.742 0.304 2.922 1 98.44 39 LEU B C 1
ATOM 906 O O . LEU B 1 39 ? 1.688 -0.588 2.072 1 98.44 39 LEU B O 1
ATOM 910 N N . ASN B 1 40 ? 2.785 0.985 3.172 1 98.31 40 ASN B N 1
ATOM 911 C CA . ASN B 1 40 ? 4.035 0.677 2.482 1 98.31 40 ASN B CA 1
ATOM 912 C C . ASN B 1 40 ? 4.527 -0.729 2.816 1 98.31 40 ASN B C 1
ATOM 914 O O . ASN B 1 40 ? 4.949 -1.471 1.928 1 98.31 40 ASN B O 1
ATOM 918 N N . ALA B 1 41 ? 4.531 -1.132 4.066 1 98.5 41 ALA B N 1
ATOM 919 C CA . ALA B 1 41 ? 4.938 -2.465 4.504 1 98.5 41 ALA B CA 1
ATOM 920 C C . ALA B 1 41 ? 4.066 -3.541 3.863 1 98.5 41 ALA B C 1
ATOM 922 O O . ALA B 1 41 ? 4.57 -4.578 3.426 1 98.5 41 ALA B O 1
ATOM 923 N N . GLN B 1 42 ? 2.789 -3.299 3.783 1 98.62 42 GLN B N 1
ATOM 924 C CA . GLN B 1 42 ? 1.856 -4.227 3.15 1 98.62 42 GLN B CA 1
ATOM 925 C C . GLN B 1 42 ? 2.156 -4.379 1.663 1 98.62 42 GLN B C 1
ATOM 927 O O . GLN B 1 42 ? 2.121 -5.488 1.129 1 98.62 42 GLN B O 1
ATOM 932 N N . ASN B 1 43 ? 2.4 -3.268 1.065 1 98.62 43 ASN B N 1
ATOM 933 C CA . ASN B 1 43 ? 2.764 -3.271 -0.348 1 98.62 43 ASN B CA 1
ATOM 934 C C . ASN B 1 43 ? 4.008 -4.113 -0.604 1 98.62 43 ASN B C 1
ATOM 936 O O . ASN B 1 43 ? 4.047 -4.898 -1.553 1 98.62 43 ASN B O 1
ATOM 940 N N . GLU B 1 44 ? 4.949 -3.973 0.209 1 98.62 44 GLU B N 1
ATOM 941 C CA . GLU B 1 44 ? 6.188 -4.734 0.075 1 98.62 44 GLU B CA 1
ATOM 942 C C . GLU B 1 44 ? 5.945 -6.223 0.315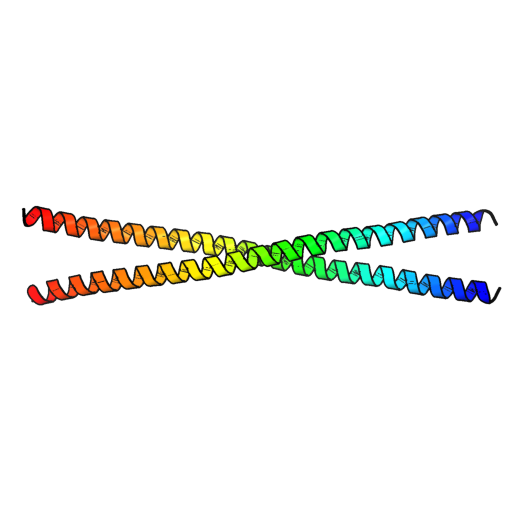 1 98.62 44 GLU B C 1
ATOM 944 O O . GLU B 1 44 ? 6.508 -7.07 -0.385 1 98.62 44 GLU B O 1
ATOM 949 N N . GLU B 1 45 ? 5.164 -6.551 1.279 1 98.75 45 GLU B N 1
ATOM 950 C CA . GLU B 1 45 ? 4.797 -7.938 1.561 1 98.75 45 GLU B CA 1
ATOM 951 C C . GLU B 1 45 ? 4.078 -8.57 0.373 1 98.75 45 GLU B C 1
ATOM 953 O O . GLU B 1 45 ? 4.352 -9.719 0.012 1 98.75 45 GLU B O 1
ATOM 958 N N . LYS B 1 46 ? 3.252 -7.816 -0.181 1 98.81 46 LYS B N 1
ATOM 959 C CA . LYS B 1 46 ? 2.5 -8.336 -1.321 1 98.81 46 LYS B CA 1
ATOM 960 C C . LYS B 1 46 ? 3.402 -8.508 -2.541 1 98.81 46 LYS B C 1
ATOM 962 O O . LYS B 1 46 ? 3.225 -9.438 -3.324 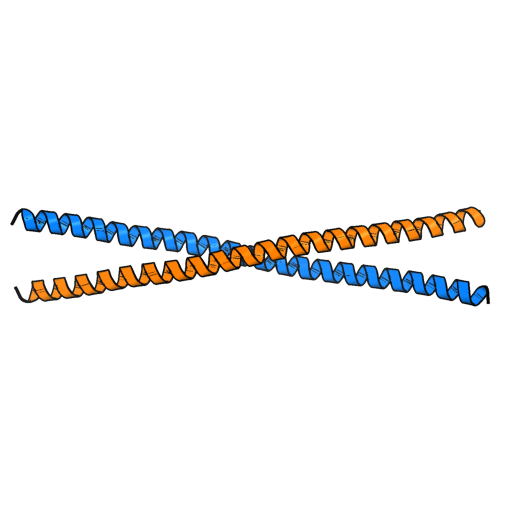1 98.81 46 LYS B O 1
ATOM 967 N N . ASP B 1 47 ? 4.324 -7.594 -2.732 1 98.81 47 ASP B N 1
ATOM 968 C CA . ASP B 1 47 ? 5.332 -7.77 -3.775 1 98.81 47 ASP B CA 1
ATOM 969 C C . ASP B 1 47 ? 6.078 -9.094 -3.598 1 98.81 47 ASP B C 1
ATOM 971 O O . ASP B 1 47 ? 6.324 -9.805 -4.57 1 98.81 47 ASP B O 1
ATOM 975 N N . ILE B 1 48 ? 6.434 -9.359 -2.4 1 98.88 48 ILE B N 1
ATOM 976 C CA . ILE B 1 48 ? 7.145 -10.594 -2.09 1 98.88 48 ILE B CA 1
ATOM 977 C C . ILE B 1 48 ? 6.254 -11.797 -2.404 1 98.88 48 ILE B C 1
ATOM 979 O O . ILE B 1 48 ? 6.699 -12.758 -3.027 1 98.88 48 ILE B O 1
ATOM 983 N N . GLN B 1 49 ? 5.035 -11.742 -2.021 1 98.75 49 GLN B N 1
ATOM 984 C CA . GLN B 1 49 ? 4.086 -12.812 -2.299 1 98.75 49 GLN B CA 1
ATOM 985 C C . GLN B 1 49 ? 3.924 -13.023 -3.801 1 98.75 49 GLN B C 1
ATOM 987 O O . GLN B 1 49 ? 3.904 -14.164 -4.273 1 98.75 49 GLN B O 1
ATOM 992 N N . ILE B 1 50 ? 3.789 -12.062 -4.57 1 98.94 50 ILE B N 1
ATOM 993 C CA . ILE B 1 50 ? 3.629 -12.117 -6.02 1 98.94 50 ILE B CA 1
ATOM 994 C C . ILE B 1 50 ? 4.848 -12.789 -6.648 1 98.94 50 ILE B C 1
ATOM 996 O O . ILE B 1 50 ? 4.711 -13.648 -7.52 1 98.94 50 ILE B O 1
ATOM 1000 N N . ALA B 1 51 ? 5.949 -12.375 -6.172 1 98.81 51 ALA B N 1
ATOM 1001 C CA . ALA B 1 51 ? 7.18 -12.969 -6.684 1 98.81 51 ALA B CA 1
ATOM 1002 C C . ALA B 1 51 ? 7.211 -14.469 -6.406 1 98.81 51 ALA B C 1
ATOM 1004 O O . ALA B 1 51 ? 7.59 -15.258 -7.277 1 98.81 51 ALA B O 1
ATOM 1005 N N . ILE B 1 52 ? 6.852 -14.875 -5.242 1 98.81 52 ILE B N 1
ATOM 1006 C CA . ILE B 1 52 ? 6.812 -16.281 -4.844 1 98.81 52 ILE B CA 1
ATOM 1007 C C . ILE B 1 52 ? 5.84 -17.047 -5.742 1 98.81 52 ILE B C 1
ATOM 1009 O O . ILE B 1 52 ? 6.152 -18.141 -6.215 1 98.81 52 ILE B O 1
ATOM 1013 N N . LEU B 1 53 ? 4.734 -16.484 -6.008 1 98.75 53 LEU B N 1
ATOM 1014 C CA . LEU B 1 53 ? 3.713 -17.109 -6.84 1 98.75 53 LEU B CA 1
ATOM 1015 C C . LEU B 1 53 ? 4.203 -17.266 -8.273 1 98.75 53 LEU B C 1
ATOM 1017 O O . LEU B 1 53 ? 3.969 -18.312 -8.906 1 98.75 53 LEU B O 1
ATOM 1021 N N . TYR B 1 54 ? 4.895 -16.281 -8.758 1 98.75 54 TYR B N 1
ATOM 1022 C CA . TYR B 1 54 ? 5.465 -16.375 -10.102 1 98.75 54 TYR B CA 1
ATOM 1023 C C . TYR B 1 54 ? 6.512 -17.469 -10.172 1 98.75 54 TYR B C 1
ATOM 1025 O O . TYR B 1 54 ? 6.582 -18.203 -11.164 1 98.75 54 TYR B O 1
ATOM 1033 N N . ASP B 1 55 ? 7.289 -17.594 -9.18 1 98.69 55 ASP B N 1
ATOM 1034 C CA . ASP B 1 55 ? 8.297 -18.656 -9.133 1 98.69 55 ASP B CA 1
ATOM 1035 C C . ASP B 1 55 ? 7.645 -20.031 -9.133 1 98.69 55 ASP B C 1
ATOM 1037 O O . ASP B 1 55 ? 8.102 -20.938 -9.828 1 98.69 55 ASP B O 1
ATOM 1041 N N . GLU B 1 56 ? 6.629 -20.156 -8.367 1 98.56 56 GLU B N 1
ATOM 1042 C CA . GLU B 1 56 ? 5.891 -21.422 -8.312 1 98.56 56 GLU B CA 1
ATOM 1043 C C . GLU B 1 56 ? 5.262 -21.75 -9.664 1 98.56 56 GLU B C 1
ATOM 1045 O O . GLU B 1 56 ? 5.324 -22.891 -10.125 1 98.56 56 GLU B O 1
ATOM 1050 N N . LEU B 1 57 ? 4.684 -20.828 -10.289 1 98.44 57 LEU B N 1
ATOM 1051 C CA . LEU B 1 57 ? 4.086 -21.016 -11.609 1 98.44 57 LEU B CA 1
ATOM 1052 C C . LEU B 1 57 ? 5.137 -21.422 -12.633 1 98.44 57 LEU B C 1
ATOM 1054 O O . LEU B 1 57 ? 4.914 -22.344 -13.414 1 98.44 57 LEU B O 1
ATOM 1058 N N . SER B 1 58 ? 6.199 -20.734 -12.531 1 98.5 58 SER B N 1
ATOM 1059 C CA . SER B 1 58 ? 7.293 -21.031 -13.445 1 98.5 58 SER B CA 1
ATOM 1060 C C . SER B 1 58 ? 7.816 -22.438 -13.242 1 98.5 58 SER B C 1
ATOM 1062 O O . SER B 1 58 ? 8.078 -23.156 -14.211 1 98.5 58 SER B O 1
ATOM 1064 N N . ALA B 1 59 ? 7.992 -22.844 -12 1 97.94 59 ALA B N 1
ATOM 1065 C CA . ALA B 1 59 ? 8.453 -24.188 -11.68 1 97.94 59 ALA B CA 1
ATOM 1066 C C . ALA B 1 59 ? 7.477 -25.234 -12.18 1 97.94 59 ALA B C 1
ATOM 1068 O O . ALA B 1 59 ? 7.883 -26.266 -12.734 1 97.94 59 ALA B O 1
ATOM 1069 N N . LYS B 1 60 ? 6.219 -25 -12.055 1 97.5 60 LYS B N 1
ATOM 1070 C CA . LYS B 1 60 ? 5.191 -25.906 -12.539 1 97.5 60 LYS B CA 1
ATOM 1071 C C . LYS B 1 60 ? 5.215 -26.016 -14.062 1 97.5 60 LYS B C 1
ATOM 1073 O O . LYS B 1 60 ? 5.059 -27.094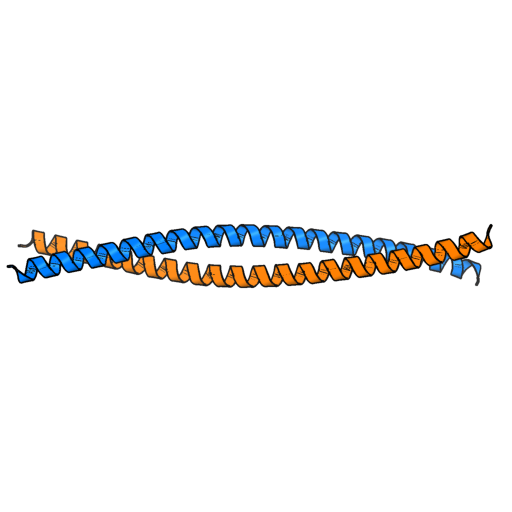 -14.617 1 97.5 60 LYS B O 1
ATOM 1078 N N . ASP B 1 61 ? 5.363 -24.891 -14.711 1 98.06 61 ASP B N 1
ATOM 1079 C CA . ASP B 1 61 ? 5.434 -24.875 -16.172 1 98.06 61 ASP B CA 1
ATOM 1080 C C . ASP B 1 61 ? 6.645 -25.656 -16.672 1 98.06 61 ASP B C 1
ATOM 1082 O O . ASP B 1 61 ? 6.547 -26.391 -17.656 1 98.06 61 ASP B O 1
ATOM 1086 N N . LYS B 1 62 ? 7.734 -25.531 -16 1 98.38 62 LYS B N 1
ATOM 1087 C CA . LYS B 1 62 ? 8.938 -26.281 -16.359 1 98.38 62 LYS B CA 1
ATOM 1088 C C . LYS B 1 62 ? 8.727 -27.781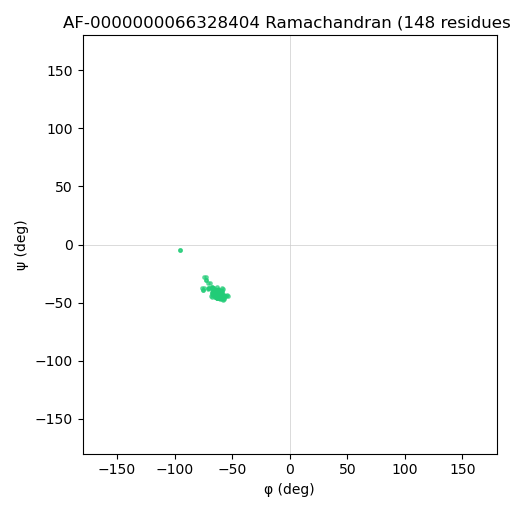 -16.141 1 98.38 62 LYS B C 1
ATOM 1090 O O . LYS B 1 62 ? 9.188 -28.594 -16.953 1 98.38 62 LYS B O 1
ATOM 1095 N N . GLY B 1 63 ? 8.086 -28.062 -15.039 1 98.12 63 GLY B N 1
ATOM 1096 C CA . GLY B 1 63 ? 7.746 -29.453 -14.797 1 98.12 63 GLY B CA 1
ATOM 1097 C C . GLY B 1 63 ? 6.852 -30.047 -15.867 1 98.12 63 GLY B C 1
ATOM 1098 O O . GLY B 1 63 ? 7.121 -31.141 -16.359 1 98.12 63 GLY B O 1
ATOM 1099 N N . ILE B 1 64 ? 5.875 -29.328 -16.281 1 97.56 64 ILE B N 1
ATOM 1100 C CA . ILE B 1 64 ? 4.93 -29.766 -17.312 1 97.56 64 ILE B CA 1
ATOM 1101 C C . ILE B 1 64 ? 5.648 -29.891 -18.656 1 97.56 64 ILE B C 1
ATOM 1103 O O . ILE B 1 64 ? 5.453 -30.875 -19.375 1 97.56 64 ILE B O 1
ATOM 1107 N N . GLN B 1 65 ? 6.43 -28.969 -18.938 1 98.38 65 GLN B N 1
ATOM 1108 C CA . GLN B 1 65 ? 7.207 -29.016 -20.172 1 98.38 65 GLN B CA 1
ATOM 1109 C C . GLN B 1 65 ? 8.133 -30.234 -20.188 1 98.38 65 GLN B C 1
ATOM 1111 O O . GLN B 1 65 ? 8.258 -30.906 -21.219 1 98.38 65 GLN B O 1
ATOM 1116 N N . GLY B 1 66 ? 8.773 -30.516 -19.062 1 98.38 66 GLY B N 1
ATOM 1117 C CA . GLY B 1 66 ? 9.609 -31.703 -18.953 1 98.38 66 GLY B CA 1
ATOM 1118 C C . GLY B 1 66 ? 8.852 -33 -19.203 1 98.38 66 GLY B C 1
ATOM 1119 O O . GLY B 1 66 ? 9.344 -33.875 -19.891 1 98.38 66 GLY B O 1
ATOM 1120 N N . LEU B 1 67 ? 7.703 -33.094 -18.734 1 97.19 67 LEU B N 1
ATOM 1121 C CA . LEU B 1 67 ? 6.852 -34.25 -18.938 1 97.19 67 LEU B CA 1
ATOM 1122 C C . LEU B 1 67 ? 6.438 -34.375 -20.406 1 97.19 67 LEU B C 1
ATOM 1124 O O . LEU B 1 67 ? 6.465 -35.438 -20.984 1 97.19 67 LEU B O 1
ATOM 1128 N N . TYR B 1 68 ? 6.047 -33.219 -20.953 1 97.62 68 TYR B N 1
ATOM 1129 C CA . TYR B 1 68 ? 5.684 -33.156 -22.375 1 97.62 68 TYR B CA 1
ATOM 1130 C C . TYR B 1 68 ? 6.828 -33.625 -23.25 1 97.62 68 TYR B C 1
ATOM 1132 O O . TYR B 1 68 ? 6.621 -34.438 -24.156 1 97.62 68 TYR B O 1
ATOM 1140 N N . ASP B 1 69 ? 8.062 -33.188 -23.016 1 98.25 69 ASP B N 1
ATOM 1141 C CA . ASP B 1 69 ? 9.234 -33.531 -23.812 1 98.25 69 ASP B CA 1
ATOM 1142 C C . ASP B 1 69 ? 9.539 -35.031 -23.688 1 98.25 69 ASP B C 1
ATOM 1144 O O . ASP B 1 69 ? 9.852 -35.688 -24.688 1 98.25 69 ASP B O 1
ATOM 1148 N N . LYS B 1 70 ? 9.398 -35.562 -22.516 1 97.12 70 LYS B N 1
ATOM 1149 C CA . LYS B 1 70 ? 9.648 -36.969 -22.25 1 97.12 70 LYS B CA 1
ATOM 1150 C C . LYS B 1 70 ? 8.695 -37.844 -23.047 1 97.12 70 LYS B C 1
ATOM 1152 O O . LYS B 1 70 ? 9.125 -38.812 -23.688 1 97.12 70 LYS B O 1
ATOM 1157 N N . ILE B 1 71 ? 7.469 -37.5 -23.125 1 96.62 71 ILE B N 1
ATOM 1158 C CA . ILE B 1 71 ? 6.449 -38.281 -23.828 1 96.62 71 ILE B CA 1
ATOM 1159 C C . ILE B 1 71 ? 6.617 -38.094 -25.344 1 96.62 71 ILE B C 1
ATOM 1161 O O . ILE B 1 71 ? 6.523 -39.062 -26.094 1 96.62 71 ILE B O 1
ATOM 1165 N N . SER B 1 72 ? 6.898 -37 -25.719 1 97.56 72 SER B N 1
ATOM 1166 C CA . SER B 1 72 ? 7.078 -36.688 -27.125 1 97.56 72 SER B CA 1
ATOM 1167 C C . SER B 1 72 ? 8.25 -37.469 -27.719 1 97.56 72 SER B C 1
ATOM 1169 O O . SER B 1 72 ? 8.172 -37.969 -28.844 1 97.56 72 SER B O 1
ATOM 1171 N N . ASP B 1 73 ? 9.305 -37.406 -26.906 1 96.81 73 ASP B N 1
ATOM 1172 C CA . ASP B 1 73 ? 10.5 -38.125 -27.328 1 96.81 73 ASP B CA 1
ATOM 1173 C C . ASP B 1 73 ? 10.195 -39.625 -27.531 1 96.81 73 ASP B C 1
ATOM 1175 O O . ASP B 1 73 ? 10.711 -40.25 -28.453 1 96.81 73 ASP B O 1
ATOM 1179 N N . LEU B 1 74 ? 9.383 -40.25 -26.719 1 95.38 74 LEU B N 1
ATOM 1180 C CA . LEU B 1 74 ? 9.031 -41.656 -26.781 1 95.38 74 LEU B CA 1
ATOM 1181 C C . LEU B 1 74 ? 8.102 -41.938 -27.953 1 95.38 74 LEU B C 1
ATOM 1183 O O . LEU B 1 74 ? 8.133 -43.031 -28.531 1 95.38 74 LEU B O 1
ATOM 1187 N N . LEU B 1 75 ? 7.355 -41.031 -28.359 1 95.94 75 LEU B N 1
ATOM 1188 C CA . LEU B 1 75 ? 6.344 -41.219 -29.391 1 95.94 75 LEU B CA 1
ATOM 1189 C C . LEU B 1 75 ? 6.891 -40.812 -30.766 1 95.94 75 LEU B C 1
ATOM 1191 O O . LEU B 1 75 ? 6.242 -41.062 -31.797 1 95.94 75 LEU B O 1
ATOM 1195 N N . SER B 1 76 ? 8.062 -40.281 -30.891 1 91 76 SER B N 1
ATOM 1196 C CA . SER B 1 76 ? 8.719 -39.938 -32.156 1 91 76 SER B CA 1
ATOM 1197 C C . SER B 1 76 ? 9.617 -41.094 -32.625 1 91 76 SER B C 1
ATOM 1199 O O . SER B 1 76 ? 10 -41.938 -31.828 1 91 76 SER B O 1
#

Radius of gyration: 32.93 Å; Cα contacts (8 Å, |Δi|>4): 56; chains: 2; bounding box: 23×104×59 Å

Secondary structure (DSSP, 8-state):
-HHHHHHHHHHHHHHHHHHHHHHHHHHHHHHHHHHHHHHHHHHHHHHHHHHHHHHHHHHHHHHHHHHHHHHHHHH-/-HHHHHHHHHHHHHHHHHHHHHHHHHHHHHHHHHHHHHHHHHHHHHHHHHHHHHHHHHHHHHHHHHHHHHHHHHH-

Sequence (152 aa):
MMQSLSLLNQLGAKIDELIEKIKKQEEELNALRQANTTLNAQNEEKDIQIAILYDELSAKDKGIQGLYDKISDLLSMMQSLSLLNQLGAKIDELIEKIKKQEEELNALRQANTTLNAQNEEKDIQIAILYDELSAKDKGIQGLYDKISDLLS

pLDDT: mean 96.82, std 4.41, range [70.69, 98.94]

Solvent-accessible surface area (backbone atoms only — not comparable to full-atom values): 8087 Å² total; per-residue (Å²): 113,70,66,57,55,52,51,51,52,51,50,52,53,53,52,52,50,53,53,50,49,44,53,52,49,51,52,50,42,53,52,48,52,52,50,40,52,52,44,49,53,50,40,52,52,48,51,52,50,45,52,53,51,50,51,52,49,50,53,51,50,52,51,51,47,53,53,52,52,56,51,49,60,70,75,101,113,70,67,57,53,52,51,51,52,51,49,53,51,53,52,52,51,53,54,51,49,43,52,52,49,51,53,51,42,55,53,47,51,51,48,41,53,52,42,51,53,51,41,52,51,49,52,51,50,45,52,54,50,49,50,52,48,51,51,50,50,51,51,50,47,52,52,52,51,55,50,48,60,70,74,99

Organism: Helicobacter pylori (strain ATCC 700392 / 26695) (NCBI:txid85962)